Protein AF-A0A4T0X785-F1 (afdb_monomer_lite)

InterPro domains:
  IPR013170 mRNA splicing factor Cwf21 domain [PF08312] (66-110)
  IPR013170 mRNA splicing factor Cwf21 domain [SM01115] (66-113)

Structure (mmCIF, N/CA/C/O backbone):
data_AF-A0A4T0X785-F1
#
_entry.id   AF-A0A4T0X785-F1
#
loop_
_atom_site.group_PDB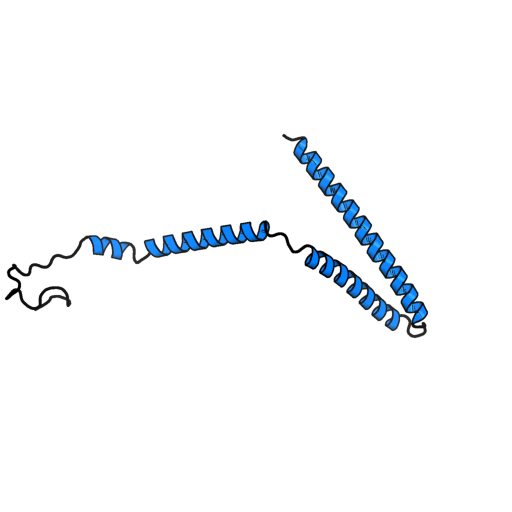
_atom_site.id
_atom_site.type_symbol
_atom_site.label_atom_id
_atom_site.label_alt_id
_atom_site.label_comp_id
_atom_site.label_asym_id
_atom_site.label_entity_id
_atom_site.label_seq_id
_atom_site.pdbx_PDB_ins_code
_atom_site.Cartn_x
_atom_site.Cartn_y
_atom_site.Cartn_z
_atom_site.occupancy
_atom_site.B_iso_or_equiv
_atom_site.auth_seq_id
_atom_site.auth_comp_id
_atom_site.auth_asym_id
_atom_site.auth_atom_id
_atom_site.pdbx_PDB_model_num
ATOM 1 N N . MET A 1 1 ? 54.466 -12.084 -37.060 1.00 57.62 1 MET A N 1
ATOM 2 C CA . MET A 1 1 ? 54.000 -11.422 -35.825 1.00 57.62 1 MET A CA 1
ATOM 3 C C . MET A 1 1 ? 52.577 -10.956 -36.054 1.00 57.62 1 MET A C 1
ATOM 5 O O . MET A 1 1 ? 52.321 -10.386 -37.106 1.00 57.62 1 MET A O 1
ATOM 9 N N . SER A 1 2 ? 51.681 -11.201 -35.098 1.00 77.06 2 SER A N 1
ATOM 10 C CA . SER A 1 2 ? 50.338 -10.606 -35.053 1.00 77.06 2 SER A CA 1
ATOM 11 C C . SER A 1 2 ? 50.417 -9.185 -34.487 1.00 77.06 2 SER A C 1
ATOM 13 O O . SER A 1 2 ? 51.152 -8.959 -33.526 1.00 77.06 2 SER A O 1
ATOM 15 N N . TYR A 1 3 ? 49.663 -8.240 -35.045 1.00 78.38 3 TYR A N 1
ATOM 16 C CA . TYR A 1 3 ? 49.628 -6.848 -34.585 1.00 78.38 3 TYR A CA 1
ATOM 17 C C . TYR A 1 3 ? 48.486 -6.658 -33.575 1.00 78.38 3 TYR A C 1
ATOM 19 O O . TYR A 1 3 ? 47.367 -7.090 -33.834 1.00 78.38 3 TYR A O 1
ATOM 27 N N . ASN A 1 4 ? 48.757 -6.055 -32.411 1.00 85.38 4 ASN A N 1
ATOM 28 C CA . ASN A 1 4 ? 47.786 -5.858 -31.316 1.00 85.38 4 ASN A CA 1
ATOM 29 C C . ASN A 1 4 ? 47.019 -7.133 -30.901 1.00 85.38 4 ASN A C 1
ATOM 31 O O . ASN A 1 4 ? 45.847 -7.074 -30.543 1.00 85.38 4 ASN A O 1
ATOM 35 N N . GLY A 1 5 ? 47.663 -8.303 -30.996 1.00 85.62 5 GLY A N 1
ATOM 36 C CA . GLY A 1 5 ? 47.028 -9.596 -30.702 1.00 85.62 5 GLY A CA 1
ATOM 37 C C . GLY A 1 5 ? 45.962 -10.039 -31.716 1.00 85.62 5 GLY A C 1
ATOM 38 O O . GLY A 1 5 ? 45.297 -11.044 -31.487 1.00 85.62 5 GLY A O 1
ATOM 39 N N . ILE A 1 6 ? 45.808 -9.326 -32.836 1.00 84.50 6 ILE A N 1
ATOM 40 C CA . ILE A 1 6 ? 44.827 -9.603 -33.888 1.00 84.50 6 ILE A CA 1
ATOM 41 C C . ILE A 1 6 ? 45.558 -10.058 -35.162 1.00 84.50 6 ILE A C 1
ATOM 43 O O . ILE A 1 6 ? 46.636 -9.567 -35.509 1.00 84.50 6 ILE A O 1
ATOM 47 N N . GLY A 1 7 ? 44.953 -11.014 -35.871 1.00 87.88 7 GLY A N 1
ATOM 48 C CA . GLY A 1 7 ? 45.431 -11.515 -37.159 1.00 87.88 7 GLY A CA 1
ATOM 49 C C . GLY A 1 7 ? 46.314 -12.761 -37.088 1.00 87.88 7 GLY A C 1
ATOM 50 O O . GLY A 1 7 ? 46.330 -13.488 -36.096 1.00 87.88 7 GLY A O 1
ATOM 51 N N . LEU A 1 8 ? 47.026 -13.044 -38.181 1.00 88.94 8 LEU A N 1
ATOM 52 C CA . LEU A 1 8 ? 47.797 -14.280 -38.332 1.00 88.94 8 LEU A CA 1
ATOM 53 C C . LEU A 1 8 ? 49.165 -14.202 -37.639 1.00 88.94 8 LEU A C 1
ATOM 55 O O . LEU A 1 8 ? 49.859 -13.187 -37.693 1.00 88.94 8 LEU A O 1
ATOM 59 N N . LYS A 1 9 ? 49.606 -15.321 -37.044 1.00 88.81 9 LYS A N 1
ATOM 60 C CA . LYS A 1 9 ? 50.954 -15.451 -36.451 1.00 88.81 9 LYS A CA 1
ATOM 61 C C . LYS A 1 9 ? 52.055 -15.255 -37.505 1.00 88.81 9 LYS A C 1
ATOM 63 O O . LYS A 1 9 ? 53.056 -14.578 -37.248 1.00 88.81 9 LYS A O 1
ATOM 68 N N . SER A 1 10 ? 51.845 -15.825 -38.691 1.00 87.62 10 SER A N 1
ATOM 69 C CA . SER A 1 10 ? 52.654 -15.664 -39.901 1.00 87.62 10 SER A CA 1
ATOM 70 C C . SER A 1 10 ? 51.762 -15.857 -41.131 1.00 87.62 10 SER A C 1
ATOM 72 O O . SER A 1 10 ? 50.809 -16.630 -41.071 1.00 87.62 10 SER A O 1
ATOM 74 N N . ALA A 1 11 ? 52.079 -15.192 -42.244 1.00 85.94 11 ALA A N 1
ATOM 75 C CA . ALA A 1 11 ? 51.405 -15.435 -43.523 1.00 85.94 11 ALA A CA 1
ATOM 76 C C . ALA A 1 11 ? 51.774 -16.812 -44.120 1.00 85.94 11 ALA A C 1
ATOM 78 O O . ALA A 1 11 ? 51.022 -17.374 -44.920 1.00 85.94 11 ALA A O 1
ATOM 79 N N . LYS A 1 12 ? 52.906 -17.403 -43.702 1.00 90.81 12 LYS A N 1
ATOM 80 C CA . LYS A 1 12 ? 53.341 -18.741 -44.132 1.00 90.81 12 LYS A CA 1
ATOM 81 C C . LYS A 1 12 ? 52.318 -19.802 -43.709 1.00 90.81 12 LYS A C 1
ATOM 83 O O . LYS A 1 12 ? 51.950 -19.872 -42.542 1.00 90.81 12 LYS A O 1
ATOM 88 N N . GLY A 1 13 ? 51.886 -20.634 -44.657 1.00 90.06 13 GLY A N 1
ATOM 89 C CA . GLY A 1 13 ? 50.876 -21.677 -44.430 1.00 90.06 13 GLY A CA 1
ATOM 90 C C . GLY A 1 13 ? 49.424 -21.186 -44.470 1.00 90.06 13 GLY A C 1
ATOM 91 O O . GLY A 1 13 ? 48.519 -22.007 -44.417 1.00 90.06 13 GLY A O 1
ATOM 92 N N . SER A 1 14 ? 49.188 -19.876 -44.614 1.00 89.38 14 SER A N 1
ATOM 93 C CA . SER A 1 14 ? 47.836 -19.314 -44.761 1.00 89.38 14 SER A CA 1
ATOM 94 C C . SER A 1 14 ? 47.358 -19.200 -46.212 1.00 89.38 14 SER A C 1
ATOM 96 O O . SER A 1 14 ? 46.220 -18.807 -46.436 1.00 89.38 14 SER A O 1
ATOM 98 N N . ALA A 1 15 ? 48.230 -19.495 -47.187 1.00 92.38 15 ALA A N 1
ATOM 99 C CA . ALA A 1 15 ? 47.991 -19.358 -48.632 1.00 92.38 15 ALA A CA 1
ATOM 100 C C . ALA A 1 15 ? 47.455 -17.978 -49.086 1.00 92.38 15 ALA A C 1
ATOM 102 O O . ALA A 1 15 ? 46.940 -17.843 -50.192 1.00 92.38 15 ALA A O 1
ATOM 103 N N . THR A 1 16 ? 47.592 -16.940 -48.254 1.00 90.50 16 THR A N 1
ATOM 104 C CA . THR A 1 16 ? 47.132 -15.571 -48.527 1.00 90.50 16 THR A CA 1
ATOM 105 C C . THR A 1 16 ? 48.227 -14.557 -48.191 1.00 90.50 16 THR A C 1
ATOM 107 O O . THR A 1 16 ? 49.265 -14.901 -47.624 1.00 90.50 16 THR A O 1
ATOM 110 N N . SER A 1 17 ? 47.992 -13.283 -48.517 1.00 88.75 17 SER A N 1
ATOM 111 C CA . SER A 1 17 ? 48.913 -12.179 -48.214 1.00 88.75 17 SER A CA 1
ATOM 112 C C . SER A 1 17 ? 49.046 -11.870 -46.718 1.00 88.75 17 SER A C 1
ATOM 114 O O . SER A 1 17 ? 49.930 -11.111 -46.329 1.00 88.75 17 SER A O 1
ATOM 116 N N . GLY A 1 18 ? 48.165 -12.415 -45.871 1.00 88.88 18 GLY A N 1
ATOM 117 C CA . GLY A 1 18 ? 48.100 -12.067 -44.452 1.00 88.88 18 GLY A CA 1
ATOM 118 C C . GLY A 1 18 ? 47.683 -10.616 -44.189 1.00 88.88 18 GLY A C 1
ATOM 119 O O . GLY A 1 18 ? 47.927 -10.104 -43.097 1.00 88.88 18 GLY A O 1
ATOM 120 N N . HIS A 1 19 ? 47.072 -9.946 -45.173 1.00 91.44 19 HIS A N 1
ATOM 121 C CA . HIS A 1 19 ? 46.580 -8.582 -45.022 1.00 91.44 19 HIS A CA 1
ATOM 122 C C . HIS A 1 19 ? 45.376 -8.541 -44.073 1.00 91.44 19 HIS A C 1
ATOM 124 O O . HIS A 1 19 ? 44.376 -9.225 -44.286 1.00 91.44 19 HIS A O 1
ATOM 130 N N . ILE A 1 20 ? 45.476 -7.727 -43.024 1.00 89.31 20 ILE A N 1
ATOM 131 C CA . ILE A 1 20 ? 44.439 -7.564 -42.004 1.00 89.31 20 ILE A CA 1
ATOM 132 C C . ILE A 1 20 ? 43.849 -6.166 -42.156 1.00 89.31 20 ILE A C 1
ATOM 134 O O . ILE A 1 20 ? 44.573 -5.174 -42.083 1.00 89.31 20 ILE A O 1
ATOM 138 N N . GLN A 1 21 ? 42.533 -6.090 -42.341 1.00 90.00 21 GLN A N 1
ATOM 139 C CA . GLN A 1 21 ? 41.798 -4.831 -42.422 1.00 90.00 21 GLN A CA 1
ATOM 140 C C . GLN A 1 21 ? 41.043 -4.574 -41.121 1.00 90.00 21 GLN A C 1
ATOM 142 O O . GLN A 1 21 ? 40.468 -5.489 -40.528 1.00 90.00 21 GLN A O 1
ATOM 147 N N . LYS A 1 22 ? 41.017 -3.311 -40.686 1.00 87.69 22 LYS A N 1
ATOM 148 C CA . LYS A 1 22 ? 40.141 -2.884 -39.592 1.00 87.69 22 LYS A CA 1
ATOM 149 C C . LYS A 1 22 ? 38.699 -2.841 -40.103 1.00 87.69 22 LYS A C 1
ATOM 151 O O . LYS A 1 22 ? 38.427 -2.255 -41.148 1.00 87.69 22 LYS A O 1
ATOM 156 N N . SER A 1 23 ? 37.769 -3.424 -39.351 1.00 85.62 23 SER A N 1
ATOM 157 C CA . SER A 1 23 ? 36.343 -3.336 -39.672 1.00 85.62 23 SER A CA 1
ATOM 158 C C . SER A 1 23 ? 35.798 -1.937 -39.375 1.00 85.62 23 SER A C 1
ATOM 160 O O . SER A 1 23 ? 35.883 -1.457 -38.245 1.00 85.62 23 SER A O 1
ATOM 162 N N . LEU A 1 24 ? 35.159 -1.313 -40.367 1.00 82.69 24 LEU A N 1
ATOM 163 C CA . LEU A 1 24 ? 34.464 -0.026 -40.212 1.00 82.69 24 LEU A CA 1
ATOM 164 C C . LEU A 1 24 ? 33.182 -0.135 -39.365 1.00 82.69 24 LEU A C 1
ATOM 166 O O . LEU A 1 24 ? 32.663 0.866 -38.875 1.00 82.69 24 LEU A O 1
ATOM 170 N N . TYR A 1 25 ? 32.644 -1.345 -39.178 1.00 75.69 25 TYR A N 1
ATOM 171 C CA . TYR A 1 25 ? 31.476 -1.563 -38.319 1.00 75.69 25 TYR A CA 1
ATOM 172 C C . TYR A 1 25 ? 31.815 -1.380 -36.833 1.00 75.69 25 TYR A C 1
ATOM 174 O O . TYR A 1 25 ? 30.966 -0.943 -36.055 1.00 75.69 25 TYR A O 1
ATOM 182 N N . GLN A 1 26 ? 33.062 -1.659 -36.446 1.00 67.81 26 GLN A N 1
ATOM 183 C CA . GLN A 1 26 ? 33.510 -1.547 -35.060 1.00 67.81 26 GLN A CA 1
ATOM 184 C C . GLN A 1 26 ? 33.501 -0.091 -34.574 1.00 67.81 26 GLN A C 1
ATOM 186 O O . GLN A 1 26 ? 33.032 0.178 -33.474 1.00 67.81 26 GLN A O 1
ATOM 191 N N . GLU A 1 27 ? 33.866 0.864 -35.437 1.00 62.75 27 GLU A N 1
ATOM 192 C CA . GLU A 1 27 ? 33.764 2.295 -35.115 1.00 62.75 27 GLU A CA 1
ATOM 193 C C . GLU A 1 27 ? 32.319 2.702 -34.805 1.00 62.75 27 GLU A C 1
ATOM 195 O O . GLU A 1 27 ? 32.075 3.426 -33.842 1.00 62.75 27 GLU A O 1
ATOM 200 N N . LYS A 1 28 ? 31.330 2.164 -35.534 1.00 61.84 28 LYS A N 1
ATOM 201 C CA . LYS A 1 28 ? 29.907 2.418 -35.249 1.00 61.84 28 LYS A CA 1
ATOM 202 C C . LYS A 1 28 ? 29.479 1.871 -33.884 1.00 61.84 28 LYS A C 1
ATOM 204 O O . LYS A 1 28 ? 28.658 2.506 -33.223 1.00 61.84 28 LYS A O 1
ATOM 209 N N . GLN A 1 29 ? 30.021 0.734 -33.439 1.00 60.19 29 GLN A N 1
ATOM 210 C CA . GLN A 1 29 ? 29.752 0.228 -32.089 1.00 60.19 29 GLN A CA 1
ATOM 211 C C . GLN A 1 29 ? 30.395 1.111 -31.012 1.00 60.19 29 GLN A C 1
ATOM 213 O O . GLN A 1 29 ? 29.708 1.479 -30.053 1.00 60.19 29 GLN A O 1
ATOM 218 N N . ASP A 1 30 ? 31.639 1.546 -31.215 1.00 57.75 30 ASP A N 1
ATOM 219 C CA . ASP A 1 30 ? 32.374 2.397 -30.271 1.00 57.75 30 ASP A CA 1
ATOM 220 C C . ASP A 1 30 ? 31.747 3.793 -30.114 1.00 57.75 30 ASP A C 1
ATOM 222 O O . ASP A 1 30 ? 31.680 4.314 -28.999 1.00 57.75 30 ASP A O 1
ATOM 226 N N . PHE A 1 31 ? 31.187 4.382 -31.181 1.00 60.28 31 PHE A N 1
ATOM 227 C CA . PHE A 1 31 ? 30.428 5.642 -31.088 1.00 60.28 31 PHE A CA 1
ATOM 228 C C . PHE A 1 31 ? 29.175 5.512 -30.221 1.00 60.28 31 PHE A C 1
ATOM 230 O O . PHE A 1 31 ? 28.780 6.457 -29.529 1.00 60.28 31 PHE A O 1
ATOM 237 N N . THR A 1 32 ? 28.543 4.336 -30.239 1.00 63.75 32 THR A N 1
ATOM 238 C CA . THR A 1 32 ? 27.349 4.104 -29.431 1.00 63.75 32 THR A CA 1
ATOM 239 C C . THR A 1 32 ? 27.663 3.689 -28.003 1.00 63.75 32 THR A C 1
ATOM 241 O O . THR A 1 32 ? 26.786 3.885 -27.178 1.00 63.75 32 THR A O 1
ATOM 244 N N . LYS A 1 33 ? 28.861 3.187 -27.659 1.00 67.62 33 LYS A N 1
ATOM 245 C CA . LYS A 1 33 ? 29.245 2.766 -26.287 1.00 67.62 33 LYS A CA 1
ATOM 246 C C . LYS A 1 33 ? 28.147 1.980 -25.539 1.00 67.62 33 LYS A C 1
ATOM 248 O O . LYS A 1 33 ? 27.923 2.203 -24.357 1.00 67.62 33 LYS A O 1
ATOM 253 N N . GLY A 1 34 ? 27.376 1.138 -26.231 1.00 69.19 34 GLY A N 1
ATOM 254 C CA . GLY A 1 34 ? 26.243 0.424 -25.622 1.00 69.19 34 GLY A CA 1
ATOM 255 C C . GLY A 1 34 ? 24.955 1.244 -25.400 1.00 69.19 34 GLY A C 1
ATOM 256 O O . GLY A 1 34 ? 23.942 0.668 -25.018 1.00 69.19 34 GLY A O 1
ATOM 257 N N . LYS A 1 35 ? 24.904 2.538 -25.741 1.00 73.75 35 LYS A N 1
ATOM 258 C CA . LYS A 1 35 ? 23.712 3.414 -25.639 1.00 73.75 35 LYS A CA 1
ATOM 259 C C . LYS A 1 35 ? 22.487 2.872 -26.382 1.00 73.75 35 LYS A C 1
ATOM 261 O O . LYS A 1 35 ? 21.349 3.105 -25.979 1.00 73.75 35 LYS A O 1
ATOM 266 N N . LEU A 1 36 ? 22.686 2.138 -27.479 1.00 79.19 36 LEU A N 1
ATOM 267 C CA . LEU A 1 36 ? 21.593 1.467 -28.197 1.00 79.19 36 LEU A CA 1
ATOM 268 C C . LEU A 1 36 ? 20.985 0.316 -27.385 1.00 79.19 36 LEU A C 1
ATOM 270 O O . LEU A 1 36 ? 19.778 0.098 -27.437 1.00 79.19 36 LEU A O 1
ATOM 274 N N . TYR A 1 37 ? 21.805 -0.410 -26.629 1.00 81.94 37 TYR A N 1
ATOM 275 C CA . TYR A 1 37 ? 21.333 -1.448 -25.719 1.00 81.94 37 TYR A CA 1
ATOM 276 C C . TYR A 1 37 ? 20.638 -0.824 -24.501 1.00 81.94 37 TYR A C 1
ATOM 278 O O . TYR A 1 37 ? 19.514 -1.199 -24.175 1.00 81.94 37 TYR A O 1
ATOM 286 N N . GLU A 1 38 ? 21.241 0.204 -23.899 1.00 81.69 38 GLU A N 1
ATOM 287 C CA . GLU A 1 38 ? 20.659 0.923 -22.758 1.00 81.69 38 GLU A CA 1
ATOM 288 C C . GLU A 1 38 ? 19.324 1.599 -23.103 1.00 81.69 38 GLU A C 1
ATOM 290 O O . GLU A 1 38 ? 18.361 1.515 -22.341 1.00 81.69 38 GLU A O 1
ATOM 295 N N . SER A 1 39 ? 19.211 2.221 -24.279 1.00 83.88 39 SER A N 1
ATOM 296 C CA . SER A 1 39 ? 17.950 2.825 -24.741 1.00 83.88 39 SER A CA 1
ATOM 297 C C . SER A 1 39 ? 16.843 1.790 -24.974 1.00 83.88 39 SER A C 1
ATOM 299 O O . SER A 1 39 ? 15.683 2.053 -24.656 1.00 83.88 39 SER A O 1
ATOM 301 N N . ARG A 1 40 ? 17.171 0.592 -25.477 1.00 86.69 40 ARG A N 1
ATOM 302 C CA . ARG A 1 40 ? 16.200 -0.510 -25.602 1.00 86.69 40 ARG A CA 1
ATOM 303 C C . ARG A 1 40 ? 15.753 -1.017 -24.235 1.00 86.69 40 ARG A C 1
ATOM 305 O O . ARG A 1 40 ? 14.552 -1.100 -23.992 1.00 86.69 40 ARG A O 1
ATOM 312 N N . ARG A 1 41 ? 16.704 -1.262 -23.332 1.00 89.69 41 ARG A N 1
ATOM 313 C CA . ARG A 1 41 ? 16.434 -1.734 -21.970 1.00 89.69 41 ARG A CA 1
ATOM 314 C C . ARG A 1 41 ? 15.555 -0.752 -21.192 1.00 89.69 41 ARG A C 1
ATOM 316 O O . ARG A 1 41 ? 14.515 -1.132 -20.668 1.00 89.69 41 ARG A O 1
ATOM 323 N N . THR A 1 42 ? 15.913 0.530 -21.184 1.00 87.56 42 THR A N 1
ATOM 324 C CA . THR A 1 42 ? 15.125 1.578 -20.507 1.00 87.56 42 THR A CA 1
ATOM 325 C C . THR A 1 42 ? 13.722 1.726 -21.100 1.00 87.56 42 THR A C 1
ATOM 327 O O . THR A 1 42 ? 12.757 1.961 -20.369 1.00 87.56 42 THR A O 1
ATOM 330 N N . ARG A 1 43 ? 13.563 1.556 -22.419 1.00 90.31 43 ARG A N 1
ATOM 331 C CA . ARG A 1 43 ? 12.244 1.549 -23.067 1.00 90.31 43 ARG A CA 1
ATOM 332 C C . ARG A 1 43 ? 11.395 0.357 -22.623 1.00 90.31 43 ARG A C 1
ATOM 334 O O . ARG A 1 43 ? 10.202 0.534 -22.383 1.00 90.31 43 ARG A O 1
ATOM 341 N N . GLU A 1 44 ? 11.978 -0.831 -22.511 1.00 91.19 44 GLU A N 1
ATOM 342 C CA . GLU A 1 44 ? 11.284 -2.027 -22.019 1.00 91.19 44 GLU A CA 1
ATOM 343 C C . GLU A 1 44 ? 10.883 -1.896 -20.549 1.00 91.19 44 GLU A C 1
ATOM 345 O O . GLU A 1 44 ? 9.724 -2.139 -20.213 1.00 91.19 44 GLU A O 1
ATOM 350 N N . GLU A 1 45 ? 11.782 -1.404 -19.694 1.00 90.88 45 GLU A N 1
ATOM 351 C CA . GLU A 1 45 ? 11.501 -1.142 -18.278 1.00 90.88 45 GLU A CA 1
ATOM 352 C C . GLU A 1 45 ? 10.336 -0.152 -18.107 1.00 90.88 45 GLU A C 1
ATOM 354 O O . GLU A 1 45 ? 9.417 -0.392 -17.318 1.00 90.88 45 GLU A O 1
ATOM 359 N N . ARG A 1 46 ? 10.302 0.930 -18.902 1.00 90.56 46 ARG A N 1
ATOM 360 C CA . ARG A 1 46 ? 9.172 1.877 -18.908 1.00 90.56 46 ARG A CA 1
ATOM 361 C C . ARG A 1 46 ? 7.866 1.212 -19.336 1.00 90.56 46 ARG A C 1
ATOM 363 O O . ARG A 1 46 ? 6.846 1.419 -18.683 1.00 90.56 46 ARG A O 1
ATOM 370 N N . ARG A 1 47 ? 7.877 0.402 -20.402 1.00 90.44 47 ARG A N 1
ATOM 371 C CA . ARG A 1 47 ? 6.675 -0.320 -20.863 1.00 90.44 47 ARG A CA 1
ATOM 372 C C . ARG A 1 47 ? 6.164 -1.286 -19.800 1.00 90.44 47 ARG A C 1
ATOM 374 O O . ARG A 1 47 ? 4.964 -1.318 -19.545 1.00 90.44 47 ARG A O 1
ATOM 381 N N . HIS A 1 48 ? 7.063 -2.021 -19.151 1.00 88.81 48 HIS A N 1
ATOM 382 C CA . HIS A 1 48 ? 6.708 -2.945 -18.081 1.00 88.81 48 HIS A CA 1
ATOM 383 C C . HIS A 1 48 ? 6.115 -2.212 -16.870 1.00 88.81 48 HIS A C 1
ATOM 385 O O . HIS A 1 48 ? 5.115 -2.658 -16.309 1.00 88.81 48 HIS A O 1
ATOM 391 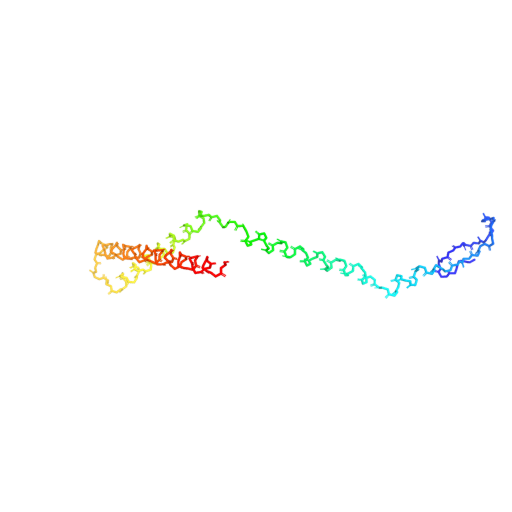N N . LYS A 1 49 ? 6.669 -1.048 -16.501 1.00 88.69 49 LYS A N 1
ATOM 392 C CA . LYS A 1 49 ? 6.130 -0.213 -15.418 1.00 88.69 49 LYS A CA 1
ATOM 393 C C . LYS A 1 49 ? 4.706 0.263 -15.719 1.00 88.69 49 LYS A C 1
ATOM 395 O O . LYS A 1 49 ? 3.831 0.091 -14.876 1.00 88.69 49 LYS A O 1
ATOM 400 N N . VAL A 1 50 ? 4.462 0.785 -16.923 1.00 88.00 50 VAL A N 1
ATOM 401 C CA . VAL A 1 50 ? 3.121 1.231 -17.349 1.00 88.00 50 VAL A CA 1
ATOM 402 C C . VAL A 1 50 ? 2.132 0.064 -17.377 1.00 88.00 50 VAL A C 1
ATOM 404 O O . VAL A 1 50 ? 1.012 0.196 -16.893 1.00 88.00 50 VAL A O 1
ATOM 407 N N . TYR A 1 51 ? 2.543 -1.096 -17.897 1.00 85.62 51 TYR A N 1
ATOM 408 C CA . TYR A 1 51 ? 1.701 -2.293 -17.917 1.00 85.62 51 TYR A CA 1
ATOM 409 C C . TYR A 1 51 ? 1.343 -2.771 -16.504 1.00 85.62 51 TYR A C 1
ATOM 411 O O . TYR A 1 51 ? 0.178 -3.043 -16.221 1.00 85.62 51 TYR A O 1
ATOM 419 N N . LYS A 1 52 ? 2.326 -2.827 -15.595 1.00 83.56 52 LYS A N 1
ATOM 420 C CA . LYS A 1 52 ? 2.105 -3.216 -14.198 1.00 83.56 52 LYS A CA 1
ATOM 421 C C . LYS A 1 52 ? 1.166 -2.240 -13.493 1.00 83.56 52 LYS A C 1
ATOM 423 O O . LYS A 1 52 ? 0.277 -2.691 -12.784 1.00 83.56 52 LYS A O 1
ATOM 428 N N . GLN A 1 53 ? 1.338 -0.938 -13.709 1.00 81.38 53 GLN A N 1
ATOM 429 C CA . GLN A 1 53 ? 0.482 0.084 -13.115 1.00 81.38 53 GLN A CA 1
ATOM 430 C C . GLN A 1 53 ? -0.975 -0.063 -13.573 1.00 81.38 53 GLN A C 1
ATOM 432 O O . GLN A 1 53 ? -1.852 -0.209 -12.731 1.00 81.38 53 GLN A O 1
ATOM 437 N N . ARG A 1 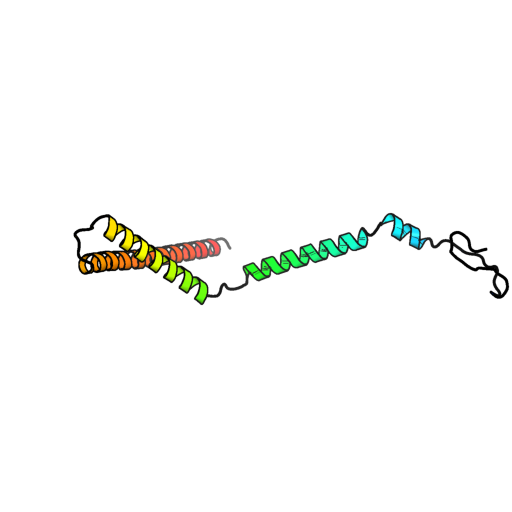54 ? -1.218 -0.169 -14.887 1.00 80.81 54 ARG A N 1
ATOM 438 C CA . ARG A 1 54 ? -2.568 -0.412 -15.428 1.00 80.81 54 ARG A CA 1
ATOM 439 C C . ARG A 1 54 ? -3.184 -1.701 -14.891 1.00 80.81 54 ARG A C 1
ATOM 441 O O . ARG A 1 54 ? -4.353 -1.728 -14.536 1.00 80.81 54 ARG A O 1
ATOM 448 N N . ARG A 1 55 ? -2.391 -2.774 -14.793 1.00 77.00 55 ARG A N 1
ATOM 449 C CA . ARG A 1 55 ? -2.863 -4.052 -14.249 1.00 77.00 55 ARG A CA 1
ATOM 450 C C . ARG A 1 55 ? -3.270 -3.932 -12.779 1.00 77.00 55 ARG A C 1
ATOM 452 O O . ARG A 1 55 ? -4.269 -4.533 -12.407 1.00 77.00 55 ARG A O 1
ATOM 459 N N . MET A 1 56 ? -2.519 -3.177 -11.974 1.00 71.88 56 MET A N 1
ATOM 460 C CA . MET A 1 56 ? -2.853 -2.921 -10.567 1.00 71.88 56 MET A CA 1
ATOM 461 C C . MET A 1 56 ? -4.112 -2.060 -10.428 1.00 71.88 56 MET A C 1
ATOM 463 O O . MET A 1 56 ? -4.946 -2.371 -9.592 1.00 71.88 56 MET A O 1
ATOM 467 N N . GLU A 1 57 ? -4.289 -1.045 -11.280 1.00 68.75 57 GLU A N 1
ATOM 468 C CA . GLU A 1 57 ? -5.509 -0.218 -11.320 1.00 68.75 57 GLU A CA 1
ATOM 469 C C . GLU A 1 57 ? -6.758 -1.048 -11.659 1.00 68.75 57 GLU A C 1
ATOM 471 O O . GLU A 1 57 ? -7.831 -0.812 -11.115 1.00 68.75 57 GLU A O 1
ATOM 476 N N . THR A 1 58 ? -6.619 -2.051 -12.531 1.00 66.19 58 THR A N 1
ATOM 477 C CA . THR A 1 58 ? -7.724 -2.945 -12.917 1.00 66.19 58 THR A CA 1
ATOM 478 C C . THR A 1 58 ? -7.856 -4.196 -12.053 1.00 66.19 58 THR A C 1
ATOM 480 O O . THR A 1 58 ? -8.791 -4.968 -12.263 1.00 66.19 58 THR A O 1
ATOM 483 N N . MET A 1 59 ? -6.915 -4.461 -11.139 1.00 68.00 59 MET A N 1
ATOM 484 C CA . MET A 1 59 ? -7.004 -5.644 -10.288 1.00 68.00 59 MET A CA 1
ATOM 485 C C . MET A 1 59 ? -8.122 -5.396 -9.278 1.00 68.00 59 MET A C 1
ATOM 487 O O . MET A 1 59 ? -7.995 -4.477 -8.467 1.00 68.00 59 MET A O 1
ATOM 491 N N . PRO A 1 60 ? -9.214 -6.179 -9.301 1.00 66.12 60 PRO A N 1
ATOM 492 C CA . PRO A 1 60 ? -10.210 -6.059 -8.256 1.00 66.12 60 PRO A CA 1
ATOM 493 C C . PRO A 1 60 ? -9.519 -6.416 -6.940 1.00 66.12 60 PRO A C 1
ATOM 495 O O . PRO A 1 60 ? -8.993 -7.523 -6.798 1.00 66.12 60 PRO A O 1
ATOM 498 N N . LEU A 1 61 ? -9.485 -5.472 -5.993 1.00 68.94 61 LEU A N 1
ATOM 499 C CA . LEU A 1 61 ? -9.199 -5.827 -4.608 1.00 68.94 61 LEU A CA 1
ATOM 500 C C . LEU A 1 61 ? -10.189 -6.921 -4.213 1.00 68.94 61 LEU A C 1
ATOM 502 O O . LEU A 1 61 ? -11.376 -6.844 -4.550 1.00 68.94 61 LEU A O 1
ATOM 506 N N . ASP A 1 62 ? -9.691 -7.942 -3.525 1.00 81.94 62 ASP A N 1
ATOM 507 C CA . ASP A 1 62 ? -10.542 -9.021 -3.060 1.00 81.94 62 ASP A CA 1
ATOM 508 C C . ASP A 1 62 ? -11.610 -8.431 -2.131 1.00 81.94 62 ASP A C 1
ATOM 510 O O . ASP A 1 62 ? -11.297 -7.836 -1.095 1.00 81.94 62 ASP A O 1
ATOM 514 N N . LYS A 1 63 ? -12.878 -8.547 -2.538 1.00 82.62 63 LYS A N 1
ATOM 515 C CA . LYS A 1 63 ? -14.011 -7.977 -1.799 1.00 82.62 63 LYS A CA 1
ATOM 516 C C . LYS A 1 63 ? -14.045 -8.507 -0.369 1.00 82.62 63 LYS A C 1
ATOM 518 O O . LYS A 1 63 ? -14.381 -7.751 0.536 1.00 82.62 63 LYS A O 1
ATOM 523 N N . ALA A 1 64 ? -13.612 -9.754 -0.169 1.00 84.19 64 ALA A N 1
ATOM 524 C CA . ALA A 1 64 ? -13.505 -10.352 1.152 1.00 84.19 64 ALA A CA 1
ATOM 525 C C . ALA A 1 64 ? -12.539 -9.567 2.053 1.00 84.19 64 ALA A C 1
ATOM 527 O O . ALA A 1 64 ? -12.866 -9.285 3.201 1.00 84.19 64 ALA A O 1
ATOM 528 N N . ILE A 1 65 ? -11.378 -9.149 1.534 1.00 87.94 65 ILE A N 1
ATOM 529 C CA . ILE A 1 65 ? -10.389 -8.385 2.310 1.00 87.94 65 ILE A CA 1
ATOM 530 C C . ILE A 1 65 ? -10.965 -7.028 2.721 1.00 87.94 65 ILE A C 1
ATOM 532 O O . ILE A 1 65 ? -10.898 -6.675 3.896 1.00 87.94 65 ILE A O 1
ATOM 536 N N . ILE A 1 66 ? -11.591 -6.305 1.786 1.00 87.94 66 ILE A N 1
ATOM 537 C CA . ILE A 1 66 ? -12.203 -4.995 2.070 1.00 87.94 66 ILE A CA 1
ATOM 538 C C . ILE A 1 66 ? -13.286 -5.123 3.151 1.00 87.94 66 ILE A C 1
ATOM 540 O O . ILE A 1 66 ? -13.357 -4.313 4.076 1.00 87.94 66 ILE A O 1
ATOM 544 N N . GLU A 1 67 ? -14.145 -6.137 3.043 1.00 88.62 67 GLU A N 1
ATOM 545 C CA . GLU A 1 67 ? -15.215 -6.377 4.013 1.00 88.62 67 GLU A CA 1
ATOM 546 C C . GLU A 1 67 ? -14.658 -6.744 5.395 1.00 88.62 67 GLU A C 1
ATOM 548 O O . GLU A 1 67 ? -15.135 -6.222 6.407 1.00 88.62 67 GLU A O 1
ATOM 553 N N . HIS A 1 68 ? -13.607 -7.566 5.448 1.00 92.62 68 HIS A N 1
ATOM 554 C CA . HIS A 1 68 ? -12.929 -7.921 6.693 1.00 92.62 68 HIS A CA 1
ATOM 555 C C . HIS A 1 68 ? -12.239 -6.729 7.355 1.00 92.62 68 HIS A C 1
ATOM 557 O O . HIS A 1 68 ? -12.344 -6.575 8.570 1.00 92.62 68 HIS A O 1
ATOM 563 N N . GLU A 1 69 ? -11.565 -5.869 6.592 1.00 91.62 69 GLU A N 1
ATOM 564 C CA . GLU A 1 69 ? -10.948 -4.651 7.126 1.00 91.62 69 GLU A CA 1
ATOM 565 C C . GLU A 1 69 ? -12.004 -3.690 7.682 1.00 91.62 69 GLU A C 1
ATOM 567 O O . GLU A 1 69 ? -11.852 -3.172 8.789 1.00 91.62 69 GLU A O 1
ATOM 572 N N . ALA A 1 70 ? -13.122 -3.511 6.970 1.00 90.44 70 ALA A N 1
ATOM 573 C CA . ALA A 1 70 ? -14.221 -2.662 7.419 1.00 90.44 70 ALA A CA 1
ATOM 574 C C . ALA A 1 70 ? -14.899 -3.184 8.700 1.00 90.44 70 ALA A C 1
ATOM 576 O O . ALA A 1 70 ? -15.314 -2.375 9.541 1.00 90.44 70 ALA A O 1
ATOM 577 N N . ALA A 1 71 ? -15.015 -4.511 8.836 1.00 92.44 71 ALA A N 1
ATOM 578 C CA . ALA A 1 71 ? -15.509 -5.174 10.040 1.00 92.44 71 ALA A CA 1
ATOM 579 C C . ALA A 1 71 ? -14.507 -5.042 11.193 1.00 92.44 71 ALA A C 1
ATOM 581 O O . ALA A 1 71 ? -14.881 -4.589 12.269 1.00 92.44 71 ALA A O 1
ATOM 582 N N . ARG A 1 72 ? -13.220 -5.328 10.954 1.00 95.12 72 ARG A N 1
ATOM 583 C CA . ARG A 1 72 ? -12.157 -5.179 11.958 1.00 95.12 72 ARG A CA 1
ATOM 584 C C . ARG A 1 72 ? -12.093 -3.757 12.501 1.00 95.12 72 ARG A C 1
ATOM 586 O O . ARG A 1 72 ? -12.032 -3.590 13.708 1.00 95.12 72 ARG A O 1
ATOM 593 N N . ALA A 1 73 ? -12.149 -2.743 11.639 1.00 94.06 73 ALA A N 1
ATOM 594 C CA . ALA A 1 73 ? -12.144 -1.347 12.072 1.00 94.06 73 ALA A CA 1
ATOM 595 C C . ALA A 1 73 ? -13.333 -1.010 12.990 1.00 94.06 73 ALA A C 1
ATOM 597 O O . ALA A 1 73 ? -13.220 -0.151 13.855 1.00 94.06 73 ALA A O 1
ATOM 598 N N . LEU A 1 74 ? -14.478 -1.677 12.802 1.00 94.62 74 LEU A N 1
ATOM 599 C CA . LEU A 1 74 ? -15.627 -1.529 13.691 1.00 94.62 74 LEU A CA 1
ATOM 600 C C . LEU A 1 74 ? -15.356 -2.182 15.049 1.00 94.62 74 LEU A C 1
ATOM 602 O O . LEU A 1 74 ? -15.555 -1.535 16.067 1.00 94.62 74 LEU A O 1
ATOM 606 N N . GLU A 1 75 ? -14.877 -3.428 15.061 1.00 94.69 75 GLU A N 1
ATOM 607 C CA . GLU A 1 75 ? -14.573 -4.147 16.307 1.00 94.69 75 GLU A CA 1
ATOM 608 C C . GLU A 1 75 ? -13.467 -3.458 17.118 1.00 94.69 75 GLU A C 1
ATOM 610 O O . GLU A 1 75 ? -13.568 -3.387 18.336 1.00 94.69 75 GLU A O 1
ATOM 615 N N . VAL A 1 76 ? -12.453 -2.895 16.452 1.00 97.06 76 VAL A N 1
ATOM 616 C CA . VAL A 1 76 ? -11.398 -2.108 17.110 1.00 97.06 76 VAL A CA 1
ATOM 617 C C . VAL A 1 76 ? -11.986 -0.871 17.784 1.00 97.06 76 VAL A C 1
ATOM 619 O O . VAL A 1 76 ? -11.763 -0.688 18.971 1.00 97.06 76 VAL A O 1
ATOM 622 N N . ALA A 1 77 ? -12.807 -0.081 17.084 1.00 95.62 77 ALA A N 1
ATOM 623 C CA . ALA A 1 77 ? -13.432 1.104 17.679 1.00 95.62 77 ALA A CA 1
ATOM 624 C C . ALA A 1 77 ? -14.358 0.757 18.863 1.00 95.62 77 ALA A C 1
ATOM 626 O O . ALA A 1 77 ? -14.471 1.514 19.821 1.00 95.62 77 ALA A O 1
ATOM 627 N N . VAL A 1 78 ? -15.037 -0.392 18.805 1.00 96.31 78 VAL A N 1
ATOM 628 C CA . VAL A 1 78 ? -15.881 -0.893 19.902 1.00 96.31 78 VAL A CA 1
ATOM 629 C C . VAL A 1 78 ? -15.033 -1.337 21.096 1.00 96.31 78 VAL A C 1
ATOM 631 O O . VAL A 1 78 ? -15.419 -1.065 22.230 1.00 96.31 78 VAL A O 1
ATOM 634 N N . ALA A 1 79 ? -13.892 -1.990 20.855 1.00 95.69 79 ALA A N 1
ATOM 635 C CA . ALA A 1 79 ? -12.954 -2.383 21.903 1.00 95.69 79 ALA A CA 1
ATOM 636 C C . ALA A 1 79 ? -12.313 -1.159 22.574 1.00 95.69 79 ALA A C 1
ATOM 638 O O . ALA A 1 79 ? -12.374 -1.046 23.790 1.00 95.69 79 ALA A O 1
ATOM 639 N N . GLU A 1 80 ? -11.823 -0.195 21.792 1.00 96.50 80 GLU A N 1
ATOM 640 C CA . GLU A 1 80 ? -11.299 1.078 22.310 1.00 96.50 80 GLU A CA 1
ATOM 641 C C . GLU A 1 80 ? -12.346 1.796 23.170 1.00 96.50 80 GLU A C 1
ATOM 643 O O . GLU A 1 80 ? -12.051 2.255 24.270 1.00 96.50 80 GLU A O 1
ATOM 648 N N . ARG A 1 81 ? -13.611 1.827 22.723 1.00 95.31 81 ARG A N 1
ATOM 649 C CA . ARG A 1 81 ? -14.687 2.449 23.501 1.00 95.31 81 ARG A CA 1
ATOM 650 C C . ARG A 1 81 ? -14.983 1.715 24.806 1.00 95.31 81 ARG A C 1
ATOM 652 O O . ARG A 1 81 ? -15.412 2.346 25.770 1.00 95.31 81 ARG A O 1
ATOM 659 N N . ARG A 1 82 ? -14.819 0.394 24.834 1.00 94.94 82 ARG A N 1
ATOM 660 C CA . ARG A 1 82 ? -14.962 -0.392 26.060 1.00 94.94 82 ARG A CA 1
ATOM 661 C C . ARG A 1 82 ? -13.864 -0.020 27.052 1.00 94.94 82 ARG A C 1
ATOM 663 O O . ARG A 1 82 ? -14.202 0.291 28.188 1.00 94.94 82 ARG A O 1
ATOM 670 N N . ASP A 1 83 ? -12.615 0.028 26.599 1.00 95.56 83 ASP A N 1
ATOM 671 C CA . ASP A 1 83 ? -11.469 0.403 27.433 1.00 95.56 83 ASP A CA 1
ATOM 672 C C . ASP A 1 83 ? -11.666 1.813 28.026 1.00 95.56 83 ASP A C 1
ATOM 674 O O . ASP A 1 83 ? -11.547 2.008 29.233 1.00 95.56 83 ASP A O 1
ATOM 678 N N . GLU A 1 84 ? -12.100 2.782 27.210 1.00 95.38 84 GLU A N 1
ATOM 679 C CA . GLU A 1 84 ? -12.438 4.135 27.680 1.00 95.38 84 GLU A CA 1
ATOM 680 C C . GLU A 1 84 ? -13.542 4.143 28.751 1.00 95.38 84 GLU A C 1
ATOM 682 O O . GLU A 1 84 ? -13.482 4.916 29.705 1.00 95.38 84 GLU A O 1
ATOM 687 N N . LEU A 1 85 ? -14.578 3.313 28.594 1.00 94.12 85 LEU A N 1
ATOM 688 C CA . LEU A 1 85 ? -15.693 3.246 29.542 1.00 94.12 85 LEU A CA 1
ATOM 689 C C . LEU A 1 85 ? -15.294 2.580 30.861 1.00 94.12 85 LEU A C 1
ATOM 691 O O . LEU A 1 85 ? -15.808 2.983 31.905 1.00 94.12 85 LEU A O 1
ATOM 695 N N . GLU A 1 86 ? -14.408 1.586 30.808 1.00 92.44 86 GLU A 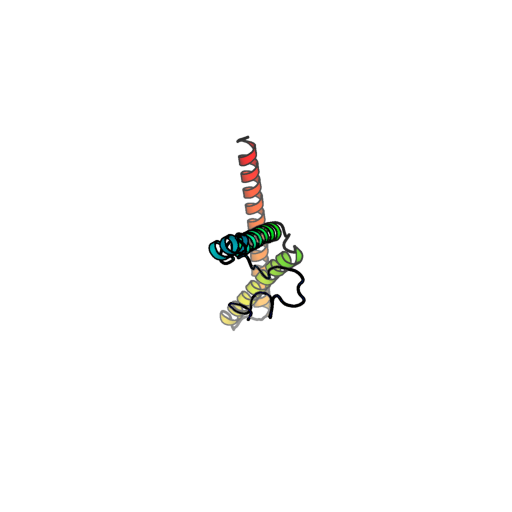N 1
ATOM 696 C CA . GLU A 1 86 ? -13.830 0.938 31.989 1.00 92.44 86 GLU A CA 1
ATOM 697 C C . GLU A 1 86 ? -12.942 1.923 32.775 1.00 92.44 86 GLU A C 1
ATOM 699 O O . GLU A 1 86 ? -12.998 1.950 34.005 1.00 92.44 86 GLU A O 1
ATOM 704 N N . GLU A 1 87 ? -12.193 2.794 32.089 1.00 93.88 87 GLU A N 1
ATOM 705 C C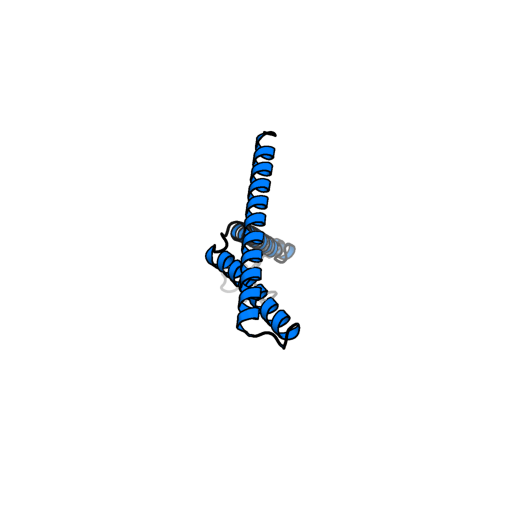A . GLU A 1 87 ? -11.396 3.853 32.725 1.00 93.88 87 GLU A CA 1
ATOM 706 C C . GLU A 1 87 ? -12.251 5.005 33.288 1.00 93.88 87 GLU A C 1
ATOM 708 O O . GLU A 1 87 ? -11.995 5.491 34.392 1.00 93.88 87 GLU A O 1
ATOM 713 N N . GLU A 1 88 ? -13.263 5.462 32.544 1.00 93.38 88 GLU A N 1
ATOM 714 C CA . GLU A 1 88 ? -14.106 6.607 32.921 1.00 93.38 88 GLU A CA 1
ATOM 715 C C . GLU A 1 88 ? -15.091 6.257 34.051 1.00 93.38 88 GLU A C 1
ATOM 717 O O . GLU A 1 88 ? -15.426 7.109 34.879 1.00 93.38 88 GLU A O 1
ATOM 722 N N . TYR A 1 89 ? -15.552 5.002 34.106 1.00 91.94 89 TYR A N 1
ATOM 723 C CA . TYR A 1 89 ? -16.557 4.537 35.062 1.00 91.94 89 TYR A CA 1
ATOM 724 C C . TYR A 1 89 ? -16.120 3.262 35.804 1.00 91.94 89 TYR A C 1
ATOM 726 O O . TYR A 1 89 ? -16.734 2.209 35.617 1.00 91.94 89 TYR A O 1
ATOM 734 N N . PRO A 1 90 ? -15.141 3.353 36.722 1.00 88.75 90 PRO A N 1
ATOM 735 C CA . PRO A 1 90 ? -14.624 2.191 37.452 1.00 88.75 90 PRO A CA 1
ATOM 736 C C . PRO A 1 90 ? -15.654 1.538 38.391 1.00 88.75 90 PRO A C 1
ATOM 738 O O . PRO A 1 90 ? -15.492 0.384 38.777 1.00 88.75 90 PRO A O 1
ATOM 741 N N . ASP A 1 91 ? -16.716 2.262 38.759 1.00 90.81 91 ASP A N 1
ATOM 742 C CA . ASP A 1 91 ? -17.774 1.774 39.654 1.00 90.81 91 ASP A CA 1
ATOM 743 C C . ASP A 1 91 ? -18.917 1.052 38.915 1.00 90.81 91 ASP A C 1
ATOM 745 O O . ASP A 1 91 ? -19.812 0.494 39.557 1.00 90.81 91 ASP A O 1
ATOM 749 N N . LYS A 1 92 ? -18.937 1.087 37.574 1.00 90.31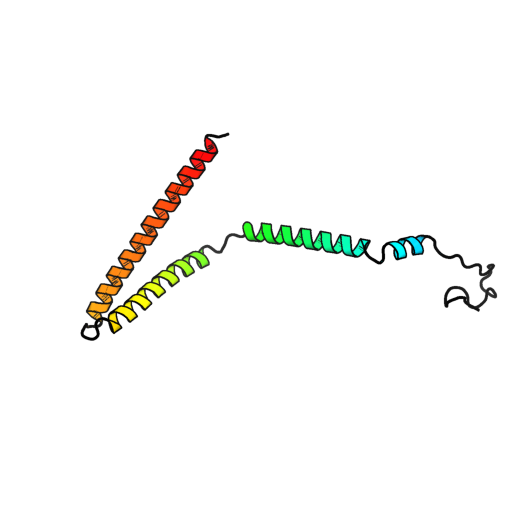 92 LYS A N 1
ATOM 750 C CA . LYS A 1 92 ? -19.980 0.422 36.781 1.00 90.31 92 LYS A CA 1
ATOM 751 C C . LYS A 1 92 ? -19.706 -1.068 36.666 1.00 90.31 92 LYS A C 1
ATOM 753 O O . LYS A 1 92 ? -18.567 -1.514 36.593 1.00 90.31 92 LYS A O 1
ATOM 758 N N . SER A 1 93 ? -20.781 -1.845 36.608 1.00 92.62 93 SER A N 1
ATOM 759 C CA . SER A 1 93 ? -20.666 -3.282 36.365 1.00 92.62 93 SER A CA 1
ATOM 760 C C . SER A 1 93 ? -20.394 -3.580 34.889 1.00 92.62 93 SER A C 1
ATOM 762 O O . SER A 1 93 ? -20.885 -2.870 34.009 1.00 92.62 93 SER A O 1
ATOM 764 N N . ASP A 1 94 ? -19.720 -4.698 34.607 1.00 90.25 94 ASP A N 1
ATOM 765 C CA . ASP A 1 94 ? -19.451 -5.174 33.239 1.00 90.25 94 ASP A CA 1
ATOM 766 C C . ASP A 1 94 ? -20.706 -5.192 32.354 1.00 90.25 94 ASP A C 1
ATOM 768 O O . ASP A 1 94 ? -20.649 -4.872 31.171 1.00 90.25 94 ASP A O 1
ATOM 772 N N . LYS A 1 95 ? -21.872 -5.502 32.935 1.00 92.25 95 LYS A N 1
ATOM 773 C CA . LYS A 1 95 ? -23.152 -5.532 32.211 1.00 92.25 95 LYS A CA 1
ATOM 774 C C . LYS A 1 95 ? -23.578 -4.153 31.713 1.00 92.25 95 LYS A C 1
ATOM 776 O O . LYS A 1 95 ? -24.081 -4.032 30.603 1.00 92.25 95 LYS A O 1
ATOM 781 N N . GLU A 1 96 ? -23.385 -3.119 32.525 1.00 91.81 96 GLU A N 1
ATOM 782 C CA . GLU A 1 96 ? -23.719 -1.742 32.149 1.00 91.81 96 GLU A CA 1
ATOM 783 C C . GLU A 1 96 ? -22.754 -1.224 31.078 1.00 91.81 96 GLU A C 1
ATOM 785 O O . GLU A 1 96 ? -23.162 -0.492 30.174 1.00 91.81 96 GLU A O 1
ATOM 790 N N . ILE A 1 97 ? -21.485 -1.634 31.148 1.00 92.00 97 ILE A N 1
ATOM 791 C CA . ILE A 1 97 ? -20.478 -1.333 30.127 1.00 92.00 97 ILE A CA 1
ATOM 792 C C . ILE A 1 97 ? -20.839 -2.030 28.811 1.00 92.00 97 ILE A C 1
ATOM 794 O O . ILE A 1 97 ? -20.905 -1.364 27.778 1.00 92.00 97 ILE A O 1
ATOM 798 N N . ASP A 1 98 ? -21.184 -3.318 28.842 1.00 92.75 98 ASP A N 1
ATOM 799 C CA . ASP A 1 98 ? -21.608 -4.073 27.659 1.00 92.75 98 ASP A CA 1
ATOM 800 C C . ASP A 1 98 ? -22.847 -3.443 26.986 1.00 92.75 98 ASP A C 1
ATOM 802 O O . ASP A 1 98 ? -22.904 -3.348 25.758 1.00 92.75 98 ASP A O 1
ATOM 806 N N . GLU A 1 99 ? -23.819 -2.942 27.759 1.00 94.81 99 GLU A N 1
ATOM 807 C CA . GLU A 1 99 ? -24.984 -2.223 27.219 1.00 94.81 99 GLU A CA 1
ATOM 808 C C . GLU A 1 99 ? -24.605 -0.902 26.529 1.00 94.81 99 GLU A C 1
ATOM 810 O O . GLU A 1 99 ? -25.149 -0.567 25.471 1.00 94.81 99 GLU A O 1
ATOM 815 N N . MET A 1 100 ? -23.678 -0.134 27.108 1.00 91.50 100 MET A N 1
ATOM 816 C CA . MET A 1 100 ? -23.188 1.113 26.508 1.00 91.50 100 MET A CA 1
ATOM 817 C C . MET A 1 100 ? -22.394 0.844 25.224 1.00 91.50 100 MET A C 1
ATOM 819 O O . MET A 1 100 ? -22.581 1.534 24.219 1.00 91.50 100 MET A O 1
ATOM 823 N N . VAL A 1 101 ? -21.560 -0.194 25.231 1.00 94.75 101 VAL A N 1
ATOM 824 C CA . VAL A 1 101 ? -20.773 -0.636 24.076 1.00 94.75 101 VAL A CA 1
ATOM 825 C C . VAL A 1 101 ? -21.686 -1.170 22.963 1.00 94.75 101 VAL A C 1
ATOM 827 O O . VAL A 1 101 ? -21.471 -0.863 21.789 1.00 94.75 101 VAL A O 1
ATOM 830 N N . ALA A 1 102 ? -22.756 -1.896 23.302 1.00 94.50 102 ALA A N 1
ATOM 831 C CA . ALA A 1 102 ? -23.750 -2.364 22.335 1.00 94.50 102 ALA A CA 1
ATOM 832 C C . ALA A 1 102 ? -24.468 -1.198 21.635 1.00 94.50 102 ALA A C 1
ATOM 834 O O . ALA A 1 102 ? -24.563 -1.187 20.406 1.00 94.50 102 ALA A O 1
ATOM 835 N N . LYS A 1 103 ? -24.893 -0.176 22.392 1.00 95.25 103 LYS A N 1
ATOM 836 C CA . LYS A 1 103 ? -25.476 1.054 21.824 1.00 95.25 103 LYS A CA 1
ATOM 837 C C . LYS A 1 103 ? -24.494 1.756 20.889 1.00 95.25 103 LYS A C 1
ATOM 839 O O . LYS A 1 103 ? -24.847 2.105 19.764 1.00 95.25 103 LYS A O 1
ATOM 844 N N . TYR A 1 104 ? -23.238 1.888 21.310 1.00 94.25 104 TYR A N 1
ATOM 845 C CA . TYR A 1 104 ? -22.187 2.485 20.487 1.00 94.25 104 TYR A CA 1
ATOM 846 C C . TYR A 1 104 ? -21.948 1.706 19.182 1.00 94.25 104 TYR A C 1
ATOM 848 O O . TYR A 1 104 ? -21.795 2.293 18.106 1.00 94.25 104 TYR A O 1
ATOM 856 N N . ARG A 1 105 ? -21.999 0.370 19.237 1.00 94.31 105 ARG A N 1
ATOM 857 C CA . ARG A 1 105 ? -21.902 -0.491 18.053 1.00 94.31 105 ARG A CA 1
ATOM 858 C C . ARG A 1 105 ? -23.039 -0.229 17.063 1.00 94.31 105 ARG A C 1
ATOM 860 O O . ARG A 1 105 ? -22.785 -0.107 15.863 1.00 94.31 105 ARG A O 1
ATOM 867 N N . GLU A 1 106 ? -24.277 -0.116 17.538 1.00 95.44 106 GLU A N 1
ATOM 868 C CA . GLU A 1 106 ? -25.442 0.198 16.696 1.00 95.44 106 GLU A CA 1
ATOM 869 C C . GLU A 1 106 ? -25.329 1.585 16.045 1.00 95.44 106 GLU A C 1
ATOM 871 O O . GLU A 1 106 ? -25.604 1.749 14.848 1.00 95.44 106 GLU A O 1
ATOM 876 N N . GLU A 1 107 ? -24.848 2.579 16.793 1.00 94.25 107 GLU A N 1
ATOM 877 C CA . GLU A 1 107 ? -24.565 3.917 16.272 1.00 94.25 107 GLU A CA 1
ATOM 878 C C . GLU A 1 107 ? -23.505 3.897 15.162 1.00 94.25 107 GLU A C 1
ATOM 880 O O . GLU A 1 107 ? -23.696 4.511 14.111 1.00 94.25 107 GLU A O 1
ATOM 885 N N . LEU A 1 108 ? -22.404 3.163 15.336 1.00 93.25 108 LEU A N 1
ATOM 886 C CA . LEU A 1 108 ? -21.369 3.046 14.305 1.00 93.25 108 LEU A CA 1
ATOM 887 C C . LEU A 1 108 ? -21.882 2.345 13.043 1.00 93.25 108 LEU A C 1
ATOM 889 O O . LEU A 1 108 ? -21.580 2.771 11.923 1.00 93.25 108 LEU A O 1
ATOM 893 N N . VAL A 1 109 ? -22.683 1.288 13.200 1.00 93.19 109 VAL A N 1
ATOM 894 C CA . VAL A 1 109 ? -23.295 0.582 12.066 1.00 93.19 109 VAL A CA 1
ATOM 895 C C . VAL A 1 109 ? -24.261 1.498 11.313 1.00 93.19 109 VAL A C 1
ATOM 897 O O . VAL A 1 109 ? -24.238 1.528 10.079 1.00 93.19 109 VAL A O 1
ATOM 900 N N . SER A 1 110 ? -25.106 2.250 12.022 1.00 93.75 110 SER A N 1
ATOM 901 C CA . SER A 1 110 ? -26.062 3.174 11.399 1.00 93.75 110 SER A CA 1
ATOM 902 C C . SER A 1 110 ? -25.364 4.332 10.679 1.00 93.75 110 SER A C 1
ATOM 904 O O . SER A 1 110 ? -25.703 4.611 9.526 1.00 93.75 110 SER A O 1
ATOM 906 N N . LYS A 1 111 ? -24.324 4.928 11.280 1.00 92.88 111 LYS A N 1
ATOM 907 C CA . LYS A 1 111 ? -23.486 5.958 10.641 1.00 92.88 111 LYS A CA 1
ATOM 908 C C . LYS A 1 111 ? -22.847 5.444 9.350 1.00 92.88 111 LYS A C 1
ATOM 910 O O . LYS A 1 111 ? -23.044 6.050 8.297 1.00 92.88 111 LYS A O 1
ATOM 915 N N . LYS A 1 112 ? -22.196 4.272 9.385 1.00 90.38 112 LYS A N 1
ATOM 916 C CA . LYS A 1 112 ? -21.591 3.651 8.189 1.00 90.38 112 LYS A CA 1
ATOM 917 C C . LYS A 1 112 ? -22.618 3.348 7.092 1.00 90.38 112 LYS A C 1
ATOM 919 O O . LYS A 1 112 ? -22.306 3.460 5.907 1.00 90.38 112 LYS A O 1
ATOM 924 N N . LYS A 1 113 ? -23.846 2.948 7.448 1.00 90.81 113 LYS A N 1
ATOM 925 C CA . LYS A 1 113 ? -24.932 2.746 6.470 1.00 90.81 113 LYS A CA 1
ATOM 926 C C . LYS A 1 113 ? -25.350 4.066 5.817 1.00 90.81 113 LYS A C 1
ATOM 928 O O . LYS A 1 113 ? -25.427 4.125 4.592 1.00 90.81 113 LYS A O 1
ATOM 933 N N . ALA A 1 114 ? -25.553 5.117 6.610 1.00 91.56 114 ALA A N 1
ATOM 934 C CA . ALA A 1 114 ? -25.927 6.436 6.106 1.00 91.56 114 ALA A CA 1
ATOM 935 C C . ALA A 1 114 ? -24.844 7.045 5.195 1.00 91.56 114 ALA A C 1
ATOM 937 O O . ALA A 1 114 ? -25.164 7.642 4.167 1.00 91.56 114 ALA A O 1
ATOM 938 N N . GLU A 1 115 ? -23.563 6.866 5.527 1.00 89.88 115 GLU A N 1
ATOM 939 C CA . GLU A 1 115 ? -22.439 7.288 4.679 1.00 89.88 115 GLU A CA 1
ATOM 940 C C . GLU A 1 115 ? -22.425 6.549 3.339 1.00 89.88 115 GLU A C 1
ATOM 942 O O . GLU A 1 115 ? -22.374 7.190 2.289 1.00 89.88 115 GLU A O 1
ATOM 947 N N . LYS A 1 116 ? -22.590 5.218 3.347 1.00 87.62 116 LYS A N 1
ATOM 948 C CA . LYS A 1 116 ? -22.693 4.426 2.109 1.00 87.62 116 LYS A CA 1
ATOM 949 C C . LYS A 1 116 ? -23.862 4.863 1.225 1.00 87.62 116 LYS A C 1
ATOM 951 O O . LYS A 1 116 ? -23.750 4.831 0.000 1.00 87.62 116 LYS A O 1
ATOM 956 N N . GLU A 1 117 ? -24.993 5.245 1.810 1.00 88.75 117 GLU A N 1
ATOM 957 C CA . GLU A 1 117 ? -26.137 5.761 1.051 1.00 88.75 117 GLU A CA 1
ATOM 958 C C . GLU A 1 117 ? -25.863 7.137 0.438 1.00 88.75 117 GLU A C 1
ATOM 960 O O . GLU A 1 117 ? -26.242 7.373 -0.710 1.00 88.75 117 GLU A O 1
ATOM 965 N N . LYS A 1 118 ? -25.177 8.030 1.161 1.00 89.06 118 LYS A N 1
ATOM 966 C CA . LYS A 1 118 ? -24.753 9.335 0.632 1.00 89.06 118 LYS A CA 1
ATOM 967 C C . LYS A 1 118 ? -23.760 9.180 -0.518 1.00 89.06 118 LYS A C 1
ATOM 969 O O . LYS A 1 118 ? -23.961 9.790 -1.563 1.00 89.06 118 LYS A O 1
ATOM 974 N N . GLU A 1 119 ? -22.750 8.324 -0.367 1.00 86.31 119 GLU A N 1
ATOM 975 C CA . GLU A 1 119 ? -21.774 8.045 -1.430 1.00 86.31 119 GLU A CA 1
ATOM 976 C C . GLU A 1 119 ? -22.428 7.468 -2.687 1.00 86.31 119 GLU A C 1
ATOM 978 O O . GLU A 1 119 ? -22.070 7.843 -3.802 1.00 86.31 119 GLU A O 1
ATOM 983 N N . LYS A 1 120 ? -23.405 6.565 -2.529 1.00 86.06 120 LYS A N 1
ATOM 984 C CA . LYS A 1 120 ? -24.156 6.023 -3.669 1.00 86.06 120 LYS A CA 1
ATOM 985 C C . LYS A 1 120 ? -24.947 7.101 -4.400 1.00 86.06 120 LYS A C 1
ATOM 987 O O . LYS A 1 120 ? -24.984 7.063 -5.623 1.00 86.06 120 LYS A O 1
ATOM 992 N N . LYS A 1 121 ? -25.568 8.038 -3.675 1.00 84.88 121 LYS A N 1
ATOM 993 C CA . LYS A 1 121 ? -26.308 9.159 -4.276 1.00 84.88 121 LYS A CA 1
ATOM 994 C C . LYS A 1 121 ? -25.377 10.096 -5.046 1.00 84.88 121 LYS A C 1
ATOM 996 O O . LYS A 1 121 ? -25.642 10.346 -6.211 1.00 84.88 121 LYS A O 1
ATOM 1001 N N . LEU A 1 122 ? -24.252 10.491 -4.443 1.00 83.88 122 LEU A N 1
ATOM 1002 C CA . LEU A 1 122 ? -23.227 11.326 -5.088 1.00 83.88 122 LEU A CA 1
ATOM 1003 C C . LEU A 1 122 ? -22.728 10.718 -6.407 1.00 83.88 122 LEU A C 1
ATOM 1005 O O . LEU A 1 122 ? -22.742 11.388 -7.431 1.00 83.88 122 LEU A O 1
ATOM 1009 N N . LYS A 1 123 ? -22.393 9.421 -6.417 1.00 81.75 123 LYS A N 1
ATOM 1010 C CA . LYS A 1 123 ? -21.959 8.727 -7.644 1.00 81.75 123 LYS A CA 1
ATOM 1011 C C . LYS A 1 123 ? -23.039 8.696 -8.729 1.00 81.75 123 LYS A C 1
ATOM 1013 O O . LYS A 1 123 ? -22.726 8.816 -9.906 1.00 81.75 123 LYS A O 1
ATOM 1018 N N . LEU A 1 124 ? -24.303 8.543 -8.334 1.00 77.56 124 LEU A N 1
ATOM 1019 C CA . LEU A 1 124 ? -25.448 8.549 -9.250 1.00 77.56 124 LEU A CA 1
ATOM 1020 C C . LEU A 1 124 ? -25.690 9.932 -9.866 1.00 77.56 124 LEU A C 1
ATOM 1022 O O . LEU A 1 124 ? -26.129 10.024 -11.011 1.00 77.56 124 LEU A O 1
ATOM 1026 N N . ASP A 1 125 ? -25.426 10.993 -9.110 1.00 79.69 125 ASP A N 1
ATOM 1027 C CA . ASP A 1 125 ? -25.557 12.370 -9.577 1.00 79.69 125 ASP A CA 1
ATOM 1028 C C . ASP A 1 125 ? -24.388 12.751 -10.508 1.00 79.69 125 ASP A C 1
ATOM 1030 O O . ASP A 1 125 ? -24.625 13.341 -11.564 1.00 79.69 125 ASP A O 1
ATOM 1034 N N . ASP A 1 126 ? -23.163 12.306 -10.205 1.00 76.81 126 ASP A N 1
ATOM 1035 C CA . ASP A 1 126 ? -21.983 12.467 -11.072 1.00 76.81 126 ASP A CA 1
ATOM 1036 C C . ASP A 1 126 ? -22.124 11.707 -12.408 1.00 76.81 126 ASP A C 1
ATOM 1038 O O . ASP A 1 126 ? -21.731 12.202 -13.469 1.00 76.81 126 ASP A O 1
ATOM 1042 N N . GLU A 1 127 ? -22.710 10.504 -12.390 1.00 75.56 127 GLU A N 1
ATOM 1043 C CA . GLU A 1 127 ? -23.002 9.735 -13.608 1.00 75.56 127 GLU A CA 1
ATOM 1044 C C . GLU A 1 127 ? -24.071 10.416 -14.471 1.00 75.56 127 GLU A C 1
ATOM 1046 O O . GLU A 1 127 ? -23.933 10.465 -15.692 1.00 75.56 127 GLU A O 1
ATOM 1051 N N . LYS A 1 128 ? -25.113 10.998 -13.862 1.00 73.31 128 LYS A N 1
ATOM 1052 C CA . LYS A 1 128 ? -26.135 11.759 -14.599 1.00 73.31 128 LYS A CA 1
ATOM 1053 C C . LYS A 1 128 ? -25.578 13.043 -15.205 1.00 73.31 128 LYS A C 1
ATOM 1055 O O . LYS A 1 128 ? -25.956 13.369 -16.324 1.00 73.31 128 LYS A O 1
ATOM 1060 N N . ALA A 1 129 ? -24.687 13.747 -14.508 1.00 70.56 129 ALA A N 1
ATOM 1061 C CA . ALA A 1 129 ? -24.054 14.957 -15.028 1.00 70.56 129 ALA A CA 1
ATOM 1062 C C . ALA A 1 129 ? -23.205 14.666 -16.280 1.00 70.56 129 ALA A C 1
ATOM 1064 O O . ALA A 1 129 ? -23.334 15.357 -17.285 1.00 70.56 129 ALA A O 1
ATOM 1065 N N . ASN A 1 130 ? -22.427 13.578 -16.276 1.00 67.06 130 ASN A N 1
ATOM 1066 C CA . ASN A 1 130 ? -21.599 13.183 -17.424 1.00 67.06 130 ASN A CA 1
ATOM 1067 C C . ASN A 1 130 ? -22.396 12.698 -18.652 1.00 67.06 130 ASN A C 1
ATOM 1069 O O . ASN A 1 130 ? -21.851 12.651 -19.753 1.00 67.06 130 ASN A O 1
ATOM 1073 N N . VAL A 1 131 ? -23.665 12.313 -18.484 1.00 66.88 131 VAL A N 1
ATOM 1074 C CA . VAL A 1 131 ? -24.541 11.881 -19.590 1.00 66.88 131 VAL A CA 1
ATOM 1075 C C . VAL A 1 131 ? -25.224 13.067 -20.285 1.00 66.88 131 VAL A C 1
ATOM 1077 O O . VAL A 1 131 ? -25.649 12.924 -21.424 1.00 66.88 131 VAL A O 1
ATOM 1080 N N . ILE A 1 132 ? -25.325 14.231 -19.634 1.00 59.34 132 ILE A N 1
ATOM 1081 C CA . ILE A 1 132 ? -26.003 15.422 -20.183 1.00 59.34 132 ILE A CA 1
ATOM 1082 C C . ILE A 1 132 ? -25.067 16.260 -21.079 1.00 59.34 132 ILE A C 1
ATOM 1084 O O . ILE A 1 132 ? -25.551 16.992 -21.939 1.00 59.34 132 ILE A O 1
ATOM 1088 N N . ASP A 1 133 ? -23.747 16.113 -20.923 1.00 52.38 133 ASP A N 1
ATOM 1089 C CA . ASP A 1 133 ? -22.720 16.881 -21.651 1.00 52.38 133 ASP A CA 1
ATOM 1090 C C . ASP A 1 133 ? -22.171 16.188 -22.929 1.00 52.38 133 ASP A C 1
ATOM 1092 O O . ASP A 1 133 ? -21.216 16.685 -23.531 1.00 52.38 133 ASP A O 1
ATOM 1096 N N . ASN A 1 134 ? -22.764 15.067 -23.371 1.00 47.44 134 ASN A N 1
ATOM 1097 C CA . ASN A 1 134 ? -22.464 14.359 -24.636 1.00 47.44 134 ASN A CA 1
ATOM 1098 C C . ASN A 1 134 ? -23.673 14.362 -25.579 1.00 47.44 134 ASN A C 1
ATOM 1100 O O . ASN A 1 134 ? -23.451 14.405 -26.811 1.00 47.44 134 ASN A O 1
#

Organism: NCBI:txid52247

Foldseek 3Di:
DADPPDWDPDCPPVPDPSDDDDDPVVVVCVVCVCVVVVVVVVVVVVVVVVVVVVCVVPDPDDVVVVVVVVVVVLVVVLVVQLVVCCVVCVPDDPVVSVVVSVVVSVVVVVVVVVVVVVVVVVVVVVVVVVVVVD

pLDDT: mean 84.64, std 10.84, range [47.44, 97.06]

Secondary structure (DSSP, 8-state):
--BTTBS-S-STTSSS----PPPHHHHHHHHHTTHHHHHHHHHHHHHHHHHHHHHHHHSPPPHHHHHHHHHHHHHHHHHHHHHHHHHH-TTS-HHHHHHHHHHHHHHHHHHHHHHHHHHHHHHHHHHHHHHH--

Sequence (134 aa):
MSYNGIGLKSAKGSATSGHIQKSLYQEKQDFTKGKLYESRRTREERRHKVYKQRRMETMPLDKAIIEHEAARALEVAVAERRDELEEEYPDKSDKEIDEMVAKYREELVSKKKAEKEKEKKLKLDDEKANVIDN

Radius of gyration: 37.28 Å; chains: 1; bounding box: 80×39×88 Å